Protein AF-A0A951E1J2-F1 (afdb_monomer_lite)

Structure (mmCIF, N/CA/C/O backbone):
data_AF-A0A951E1J2-F1
#
_entry.id   AF-A0A951E1J2-F1
#
loop_
_atom_site.group_PDB
_atom_site.id
_atom_site.type_symbol
_atom_site.label_atom_id
_atom_site.label_alt_id
_atom_site.label_comp_id
_atom_site.label_asym_id
_atom_site.label_entity_id
_atom_site.label_seq_id
_atom_site.pdbx_PDB_ins_code
_atom_site.Cartn_x
_atom_site.Cartn_y
_atom_site.Cartn_z
_atom_site.occupancy
_atom_site.B_iso_or_equiv
_atom_site.auth_seq_id
_atom_site.auth_comp_id
_atom_site.auth_asym_id
_atom_site.auth_atom_id
_atom_site.pdbx_PDB_model_num
ATOM 1 N N . MET A 1 1 ? 43.118 7.000 29.395 1.00 46.16 1 MET A N 1
ATOM 2 C CA . MET A 1 1 ? 42.290 8.044 28.751 1.00 46.16 1 MET A CA 1
ATOM 3 C C . MET A 1 1 ? 42.264 7.825 27.244 1.00 46.16 1 MET A C 1
ATOM 5 O O . MET A 1 1 ? 43.200 8.243 26.583 1.00 46.16 1 MET A O 1
ATOM 9 N N . LYS A 1 2 ? 41.226 7.175 26.706 1.00 38.06 2 LYS A N 1
ATOM 10 C CA . LYS A 1 2 ? 40.740 7.407 25.336 1.00 38.06 2 LYS A CA 1
ATOM 11 C C . LYS A 1 2 ? 39.226 7.228 25.365 1.00 38.06 2 LYS A C 1
ATOM 13 O O . LYS A 1 2 ? 38.715 6.116 25.301 1.00 38.06 2 LYS A O 1
ATOM 18 N N . LEU A 1 3 ? 38.551 8.359 25.572 1.00 45.34 3 LEU A N 1
ATOM 19 C CA . LEU A 1 3 ? 37.168 8.565 25.171 1.00 45.34 3 LEU A CA 1
ATOM 20 C C . LEU A 1 3 ? 37.078 8.232 23.676 1.00 45.34 3 LEU A C 1
ATOM 22 O O . LEU A 1 3 ? 37.662 8.935 22.857 1.00 45.34 3 LEU A O 1
ATOM 26 N N . ALA A 1 4 ? 36.348 7.180 23.337 1.00 43.69 4 ALA A N 1
ATOM 27 C CA . ALA A 1 4 ? 35.684 7.053 22.048 1.00 43.69 4 ALA A CA 1
ATOM 28 C C . ALA A 1 4 ? 34.231 6.690 22.363 1.00 43.69 4 ALA A C 1
ATOM 30 O O . ALA A 1 4 ? 33.793 5.551 22.271 1.00 43.69 4 ALA A O 1
ATOM 31 N N . THR A 1 5 ? 33.560 7.687 22.937 1.00 48.78 5 THR A N 1
ATOM 32 C CA . THR A 1 5 ? 32.279 8.183 22.441 1.00 48.78 5 THR A CA 1
ATOM 33 C C . THR A 1 5 ? 31.293 7.094 22.015 1.00 48.78 5 THR A C 1
ATOM 35 O O . THR A 1 5 ? 31.163 6.787 20.837 1.00 48.78 5 THR A O 1
ATOM 38 N N . LEU A 1 6 ? 30.595 6.529 23.006 1.00 44.16 6 LEU A N 1
ATOM 39 C CA . LEU A 1 6 ? 29.128 6.535 23.058 1.00 44.16 6 LEU A CA 1
ATOM 40 C C . LEU A 1 6 ? 28.456 6.577 21.673 1.00 44.16 6 LEU A C 1
ATOM 42 O O . LEU A 1 6 ? 27.902 7.598 21.273 1.00 44.16 6 LEU A O 1
ATOM 46 N N . LEU A 1 7 ? 28.456 5.445 20.963 1.00 40.56 7 LEU A N 1
ATOM 47 C CA . LEU A 1 7 ? 27.439 5.179 19.950 1.00 40.56 7 LEU A CA 1
ATOM 48 C C . LEU A 1 7 ? 26.149 4.872 20.718 1.00 40.56 7 LEU A C 1
ATOM 50 O O . LEU A 1 7 ? 25.793 3.721 20.966 1.00 40.56 7 LEU A O 1
ATOM 54 N N . THR A 1 8 ? 25.524 5.933 21.223 1.00 50.09 8 THR A N 1
ATOM 55 C CA . THR A 1 8 ? 24.228 5.902 21.887 1.00 50.09 8 THR A CA 1
ATOM 56 C C . THR A 1 8 ? 23.213 5.317 20.925 1.00 50.09 8 THR A C 1
ATOM 58 O O . THR A 1 8 ? 22.725 6.005 20.035 1.00 50.09 8 THR A O 1
ATOM 61 N N . LEU A 1 9 ? 22.959 4.022 21.098 1.00 47.84 9 LEU A N 1
ATOM 62 C CA . LEU A 1 9 ? 21.639 3.418 21.183 1.00 47.84 9 LEU A CA 1
ATOM 63 C C . LEU A 1 9 ? 20.533 4.283 20.554 1.00 47.84 9 LEU A C 1
ATOM 65 O O . LEU A 1 9 ? 19.707 4.865 21.256 1.00 47.84 9 LEU A O 1
ATOM 69 N N . SER A 1 10 ? 20.473 4.331 19.223 1.00 52.50 10 SER A N 1
ATOM 70 C CA . SER A 1 10 ? 19.205 4.554 18.543 1.00 52.50 10 SER A CA 1
ATOM 71 C C . SER A 1 10 ? 18.392 3.282 18.749 1.00 52.50 10 SER A C 1
ATOM 73 O O . SER A 1 10 ? 18.318 2.401 17.896 1.00 52.50 10 SER A O 1
ATOM 75 N N . LEU A 1 11 ? 17.816 3.157 19.946 1.00 50.34 11 LEU A N 1
ATOM 76 C CA . LEU A 1 11 ? 16.722 2.243 20.200 1.00 50.34 11 LEU A CA 1
ATOM 77 C C . LEU A 1 11 ? 15.585 2.744 19.311 1.00 50.34 11 LEU A C 1
ATOM 79 O O . LEU A 1 11 ? 14.777 3.575 19.720 1.00 50.34 11 LEU A O 1
ATOM 83 N N . SER A 1 12 ? 15.568 2.303 18.052 1.00 52.41 12 SER A N 1
ATOM 84 C CA . SER A 1 12 ? 14.360 2.320 17.252 1.00 52.41 12 SER A CA 1
ATOM 85 C C . SER A 1 12 ? 13.373 1.507 18.063 1.00 52.41 12 SER A C 1
ATOM 87 O O . SER A 1 12 ? 13.420 0.278 18.070 1.00 52.41 12 SER A O 1
ATOM 89 N N . LEU A 1 13 ? 12.542 2.202 18.834 1.00 48.84 13 LEU A N 1
ATOM 90 C CA . LEU A 1 13 ? 11.392 1.610 19.469 1.00 48.84 13 LEU A CA 1
ATOM 91 C C . LEU A 1 13 ? 10.510 1.175 18.299 1.00 48.84 13 LEU A C 1
ATOM 93 O O . LEU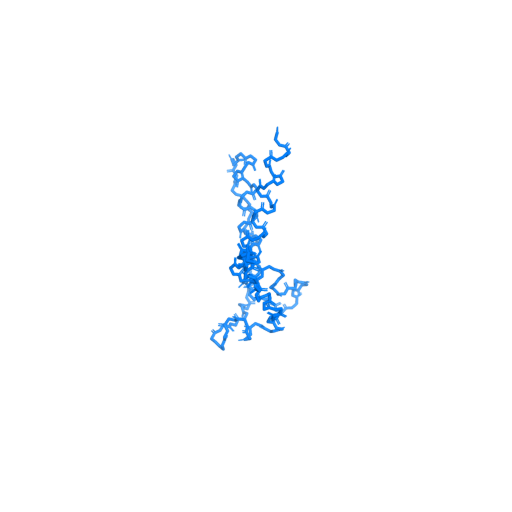 A 1 13 ? 9.715 1.948 17.770 1.00 48.84 13 LEU A O 1
ATOM 97 N N . VAL A 1 14 ? 10.730 -0.045 17.809 1.00 58.69 14 VAL A N 1
ATOM 98 C CA . VAL A 1 14 ? 9.782 -0.715 16.936 1.00 58.69 14 VAL A CA 1
ATOM 99 C C . VAL A 1 14 ? 8.606 -0.979 17.852 1.00 58.69 14 VAL A C 1
ATOM 101 O O . VAL A 1 14 ? 8.572 -1.970 18.578 1.00 58.69 14 VAL A O 1
ATOM 104 N N . ILE A 1 15 ? 7.684 -0.019 17.902 1.00 50.81 15 ILE A N 1
ATOM 105 C CA . ILE A 1 15 ? 6.396 -0.199 18.548 1.00 50.81 15 ILE A CA 1
ATOM 106 C C . ILE A 1 15 ? 5.726 -1.294 17.731 1.00 50.81 15 ILE A C 1
ATOM 108 O O . ILE A 1 15 ? 5.121 -1.042 16.693 1.00 50.81 15 ILE A O 1
ATOM 112 N N . ASN A 1 16 ? 5.883 -2.536 18.177 1.00 52.25 16 ASN A N 1
ATOM 113 C CA . ASN A 1 16 ? 5.287 -3.710 17.555 1.00 52.25 16 ASN A CA 1
ATOM 114 C C . ASN A 1 16 ? 3.802 -3.817 17.947 1.00 52.25 16 ASN A C 1
ATOM 116 O O . ASN A 1 16 ? 3.265 -4.900 18.164 1.00 52.25 16 ASN A O 1
ATOM 120 N N . GLY A 1 17 ? 3.141 -2.668 18.093 1.00 50.97 17 GLY A N 1
ATOM 121 C CA . GLY A 1 17 ? 1.708 -2.579 18.261 1.00 50.97 17 GLY A CA 1
ATOM 122 C C . GLY A 1 17 ? 1.080 -2.782 16.896 1.00 50.97 17 GLY A C 1
ATOM 123 O O . GLY A 1 17 ? 0.768 -1.810 16.214 1.00 50.97 17 GLY A O 1
ATOM 124 N N . LYS A 1 18 ? 0.893 -4.039 16.475 1.00 56.47 18 LYS A N 1
ATOM 125 C CA . LYS A 1 18 ? -0.176 -4.312 15.512 1.00 56.47 18 LYS A CA 1
ATOM 126 C C . LYS A 1 18 ? -1.450 -3.834 16.202 1.00 56.47 18 LYS A C 1
ATOM 128 O O . LYS A 1 18 ? -1.859 -4.431 17.196 1.00 56.47 18 LYS A O 1
ATOM 133 N N . ALA A 1 19 ? -2.033 -2.737 15.726 1.00 60.06 19 ALA A N 1
ATOM 134 C CA . ALA A 1 19 ? -3.409 -2.424 16.060 1.00 60.06 19 ALA A CA 1
ATOM 135 C C . ALA A 1 19 ? -4.229 -3.660 15.677 1.00 60.06 19 ALA A C 1
ATOM 137 O O . ALA A 1 19 ? -4.286 -4.025 14.503 1.00 60.06 19 ALA A O 1
ATOM 138 N N . GLN A 1 20 ? -4.743 -4.377 16.677 1.00 65.81 20 GLN A N 1
ATOM 139 C CA . GLN A 1 20 ? -5.433 -5.645 16.444 1.00 65.81 20 GLN A CA 1
ATOM 140 C C . GLN A 1 20 ? -6.802 -5.392 15.811 1.00 65.81 20 GLN A C 1
ATOM 142 O O . GLN A 1 20 ? -7.323 -6.244 15.095 1.00 65.81 20 GLN A O 1
ATOM 147 N N . THR A 1 21 ? -7.363 -4.200 16.044 1.00 78.88 21 THR A N 1
ATOM 148 C CA . THR A 1 21 ? -8.652 -3.780 15.505 1.00 78.88 21 THR A CA 1
ATOM 149 C C . THR A 1 21 ? -8.580 -2.406 14.833 1.00 78.88 21 THR A C 1
ATOM 151 O O . THR A 1 21 ? -7.731 -1.567 15.142 1.00 78.88 21 THR A O 1
ATOM 154 N N . LEU A 1 22 ? -9.538 -2.140 13.938 1.00 85.94 22 LEU A N 1
ATOM 155 C CA . LEU A 1 22 ? -9.753 -0.828 13.316 1.00 85.94 22 LEU A CA 1
ATOM 156 C C . LEU A 1 22 ? -9.843 0.309 14.346 1.00 85.94 22 LEU A C 1
ATOM 158 O O . LEU A 1 22 ? -9.321 1.401 14.125 1.00 85.94 22 LEU A O 1
ATOM 162 N N . ARG A 1 23 ? -10.525 0.053 15.468 1.00 88.06 23 ARG A N 1
ATOM 163 C CA . ARG A 1 23 ? -10.760 1.049 16.516 1.00 88.06 23 ARG A CA 1
ATOM 164 C C . ARG A 1 23 ? -9.468 1.414 17.241 1.00 88.06 23 ARG A C 1
ATOM 166 O O . ARG A 1 23 ? -9.304 2.582 17.576 1.00 88.06 23 ARG A O 1
ATOM 173 N N . ASP A 1 24 ? -8.564 0.456 17.429 1.00 87.81 24 ASP A N 1
ATOM 174 C CA . ASP A 1 24 ? -7.245 0.706 18.022 1.00 87.81 24 ASP A CA 1
ATOM 175 C C . ASP A 1 24 ? -6.351 1.510 17.069 1.00 87.81 24 ASP A C 1
ATOM 177 O O . ASP A 1 24 ? -5.559 2.339 17.504 1.00 87.81 24 ASP A O 1
ATOM 181 N N . ALA A 1 25 ? -6.498 1.269 15.762 1.00 88.69 25 ALA A N 1
ATOM 182 C CA . ALA A 1 25 ? -5.713 1.901 14.706 1.00 88.69 25 ALA A CA 1
ATOM 183 C C . ALA A 1 25 ? -6.119 3.352 14.413 1.00 88.69 25 ALA A C 1
ATOM 185 O O . ALA A 1 25 ? -5.277 4.245 14.402 1.00 88.69 25 ALA A O 1
ATOM 186 N N . LEU A 1 26 ? -7.398 3.571 14.098 1.00 87.75 26 LEU A N 1
ATOM 187 C CA . LEU A 1 26 ? -7.901 4.853 13.587 1.00 87.75 26 LEU A CA 1
ATOM 188 C C . LEU A 1 26 ? -8.749 5.601 14.621 1.00 87.75 26 LEU A C 1
ATOM 190 O O . LEU A 1 26 ? -8.989 6.800 14.493 1.00 87.75 26 LEU A O 1
ATOM 194 N N . GLY A 1 27 ? -9.189 4.916 15.674 1.00 90.44 27 GLY A N 1
ATOM 195 C CA . GLY A 1 27 ? -10.034 5.483 16.712 1.00 90.44 27 GLY A CA 1
ATOM 196 C C . GLY A 1 27 ? -11.529 5.223 16.500 1.00 90.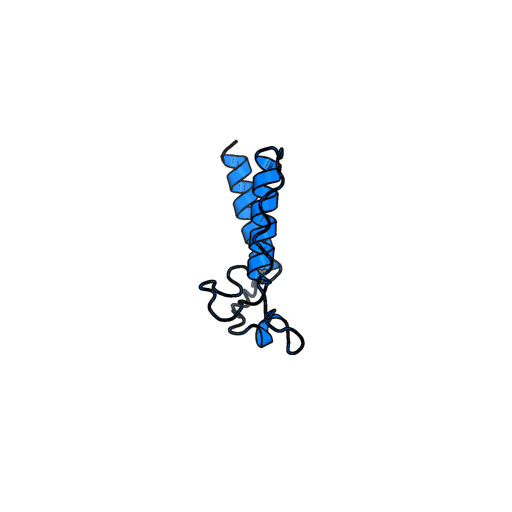44 27 GLY A C 1
ATOM 197 O O . GLY A 1 27 ? -11.972 4.667 15.493 1.00 90.44 27 GLY A O 1
ATOM 198 N N . PRO A 1 28 ? -12.356 5.643 17.469 1.00 91.38 28 PRO A N 1
ATOM 199 C CA . PRO A 1 28 ? -13.758 5.241 17.573 1.00 91.38 28 PRO A CA 1
ATOM 200 C C . PRO A 1 28 ? -14.688 5.844 16.515 1.00 91.38 28 PRO A C 1
ATOM 202 O O . PRO A 1 28 ? -15.830 5.405 16.426 1.00 91.38 28 PRO A O 1
ATOM 205 N N . ARG A 1 29 ? -14.229 6.854 15.765 1.00 89.94 29 ARG A N 1
ATOM 206 C CA . ARG A 1 29 ? -15.015 7.557 14.737 1.00 89.94 29 ARG A CA 1
ATOM 207 C C . ARG A 1 29 ? -14.929 6.904 13.355 1.00 89.94 29 ARG A C 1
ATOM 209 O O . ARG A 1 29 ? -15.640 7.331 12.451 1.00 89.94 29 ARG A O 1
ATOM 216 N N . PHE A 1 30 ? -14.059 5.911 13.183 1.00 86.06 30 PHE A N 1
ATOM 217 C CA . PHE A 1 30 ? -13.869 5.218 11.915 1.00 86.06 30 PHE A CA 1
ATOM 218 C C . PHE A 1 30 ? -14.591 3.872 11.931 1.00 86.06 30 PHE A C 1
ATOM 220 O O . PHE A 1 30 ? -14.482 3.094 12.881 1.00 86.06 30 PHE A O 1
ATOM 227 N N . HIS A 1 31 ? -15.322 3.600 10.854 1.00 85.44 31 HIS A N 1
ATOM 228 C CA . HIS A 1 31 ? -16.123 2.395 10.671 1.00 85.44 31 HIS A CA 1
ATOM 229 C C . HIS A 1 31 ? -15.953 1.872 9.250 1.00 85.44 31 HIS A C 1
ATOM 231 O O . HIS A 1 31 ? -15.632 2.638 8.341 1.00 85.44 31 HIS A O 1
ATOM 237 N N . ALA A 1 32 ? -16.179 0.572 9.057 1.00 82.88 32 ALA A N 1
ATOM 238 C CA . ALA A 1 32 ? -16.193 0.008 7.719 1.00 82.88 32 ALA A CA 1
ATOM 239 C C . ALA A 1 32 ? -17.342 0.587 6.896 1.00 82.88 32 ALA A C 1
ATOM 241 O O . ALA A 1 32 ? -18.473 0.693 7.377 1.00 82.88 32 ALA A O 1
ATOM 242 N N . ALA A 1 33 ? -17.032 0.972 5.659 1.00 78.38 33 ALA A N 1
ATOM 243 C CA . ALA A 1 33 ? -18.054 1.370 4.712 1.00 78.38 33 ALA A CA 1
ATOM 244 C C . ALA A 1 33 ? -18.946 0.153 4.405 1.00 78.38 33 ALA A C 1
ATOM 246 O O . ALA A 1 33 ? -18.435 -0.961 4.271 1.00 78.38 33 ALA A O 1
ATOM 247 N N . PRO A 1 34 ? -20.269 0.340 4.278 1.00 75.12 34 PRO A N 1
ATOM 248 C CA . PRO A 1 34 ? -21.185 -0.755 3.969 1.00 75.12 34 PRO A CA 1
ATOM 249 C C . PRO A 1 34 ? -21.005 -1.286 2.540 1.00 75.12 34 PRO A C 1
ATOM 251 O O . PRO A 1 34 ? -21.409 -2.406 2.258 1.00 75.12 34 PRO A O 1
ATOM 254 N N . ASN A 1 35 ? -20.402 -0.489 1.652 1.00 74.19 35 ASN A N 1
ATOM 255 C CA . ASN A 1 35 ? -20.074 -0.870 0.286 1.00 74.19 35 ASN A CA 1
ATOM 256 C C . ASN A 1 35 ? -18.583 -0.670 0.024 1.00 74.19 35 ASN A C 1
ATOM 258 O O . ASN A 1 35 ? -18.010 0.361 0.384 1.00 74.19 35 ASN A O 1
ATOM 262 N N . VAL A 1 36 ? -17.991 -1.645 -0.659 1.00 67.75 36 VAL A N 1
ATOM 263 C CA . VAL A 1 36 ? -16.626 -1.568 -1.176 1.00 67.75 36 VAL A CA 1
ATOM 264 C C . VAL A 1 36 ? -16.660 -0.703 -2.430 1.00 67.75 36 VAL A C 1
ATOM 266 O O . VAL A 1 36 ? -17.388 -1.012 -3.376 1.00 67.75 36 VAL A O 1
ATOM 269 N N . ALA A 1 37 ? -15.908 0.400 -2.442 1.00 68.44 37 ALA A N 1
ATOM 270 C CA . ALA A 1 37 ? -15.698 1.136 -3.683 1.00 68.44 37 ALA A CA 1
ATOM 271 C C . ALA A 1 37 ? -15.037 0.189 -4.701 1.00 68.44 37 ALA A C 1
ATOM 273 O O . ALA A 1 37 ? -14.155 -0.582 -4.315 1.00 68.44 37 ALA A O 1
ATOM 274 N N . PRO A 1 38 ? -15.454 0.201 -5.977 1.00 68.81 38 PRO A N 1
ATOM 275 C CA . PRO A 1 38 ? -14.840 -0.657 -6.979 1.00 68.81 38 PRO A CA 1
ATOM 276 C C . PRO A 1 38 ? -13.325 -0.434 -7.012 1.00 68.81 38 PRO A C 1
ATOM 278 O O . PRO A 1 38 ? -12.856 0.696 -6.863 1.00 68.81 38 PRO A O 1
ATOM 281 N N . LEU A 1 39 ? -12.577 -1.528 -7.195 1.00 67.31 39 LEU A N 1
ATOM 282 C CA . LEU A 1 39 ? -11.122 -1.499 -7.347 1.00 67.31 39 LEU A CA 1
ATOM 283 C C . LEU A 1 39 ? -10.738 -0.430 -8.374 1.00 67.31 39 LEU A C 1
ATOM 285 O O . LEU A 1 39 ? -11.172 -0.484 -9.528 1.00 67.31 39 LEU A O 1
ATOM 289 N N . VAL A 1 40 ? -9.925 0.535 -7.946 1.00 71.38 40 VAL A N 1
ATOM 290 C CA . VAL A 1 40 ? -9.350 1.527 -8.851 1.00 71.38 40 VAL A CA 1
ATOM 291 C C . VAL A 1 40 ? -8.313 0.798 -9.694 1.00 71.38 40 VAL A C 1
ATOM 293 O O . VAL A 1 40 ? -7.292 0.333 -9.196 1.00 71.38 40 VAL A O 1
ATOM 296 N N . VAL A 1 41 ? -8.614 0.626 -10.977 1.00 77.12 41 VAL A N 1
ATOM 297 C CA . VAL A 1 41 ? -7.646 0.091 -11.934 1.00 77.12 41 VAL A CA 1
ATOM 298 C C . VAL A 1 41 ? -6.624 1.195 -12.223 1.00 77.12 41 VAL A C 1
ATOM 300 O O . VAL A 1 41 ? -7.030 2.355 -12.358 1.00 77.12 41 VAL A O 1
ATOM 303 N N . PRO A 1 42 ? -5.319 0.876 -12.350 1.00 80.50 42 PRO A N 1
ATOM 304 C CA . PRO A 1 42 ? -4.330 1.862 -12.761 1.00 80.50 42 PRO A CA 1
ATOM 305 C C . PRO A 1 42 ? -4.763 2.595 -14.029 1.00 80.50 42 PRO A C 1
ATOM 307 O O . PRO A 1 42 ? -5.317 1.971 -14.942 1.00 80.50 42 PRO A O 1
ATOM 310 N N . HIS A 1 43 ? -4.498 3.901 -14.101 1.00 82.38 43 HIS A N 1
ATOM 311 C CA . HIS A 1 43 ? -4.906 4.701 -15.253 1.00 82.38 43 HIS A CA 1
ATOM 312 C C . HIS A 1 43 ? -4.333 4.112 -16.553 1.00 82.38 43 HIS A C 1
ATOM 314 O O . HIS A 1 43 ? -3.194 3.633 -16.615 1.00 82.38 43 HIS A O 1
ATOM 320 N N . ALA A 1 44 ? -5.142 4.128 -17.613 1.00 82.56 44 ALA A N 1
ATOM 321 C CA . ALA A 1 44 ? -4.694 3.700 -18.930 1.00 82.56 44 ALA A CA 1
ATOM 322 C C . ALA A 1 44 ? -3.611 4.654 -19.467 1.00 82.56 44 ALA A C 1
ATOM 324 O O . ALA A 1 44 ? -3.640 5.851 -19.198 1.00 82.56 44 ALA A O 1
ATOM 325 N N . GLY A 1 45 ? -2.660 4.120 -20.239 1.00 85.25 45 GLY A N 1
ATOM 326 C CA . GLY A 1 45 ? -1.613 4.919 -20.888 1.00 85.25 45 GLY A CA 1
ATOM 327 C C . GLY A 1 45 ? -0.430 5.335 -20.004 1.00 85.25 45 GLY A C 1
ATOM 328 O O . GLY A 1 45 ? 0.454 6.025 -20.499 1.00 85.25 45 GLY A O 1
ATOM 329 N N . LEU A 1 46 ? -0.372 4.912 -18.736 1.00 90.25 46 LEU A N 1
ATOM 330 C CA . LEU A 1 46 ? 0.811 5.120 -17.894 1.00 90.25 46 LEU A CA 1
ATOM 331 C C . LEU A 1 46 ? 1.996 4.272 -18.369 1.00 90.25 46 LEU A C 1
ATOM 333 O O . LEU A 1 46 ? 1.821 3.092 -18.702 1.00 90.25 46 LEU A O 1
ATOM 337 N N . ASP A 1 47 ? 3.199 4.851 -18.320 1.00 94.31 47 ASP A N 1
ATOM 338 C CA . ASP A 1 47 ? 4.434 4.073 -18.404 1.00 94.31 47 ASP A CA 1
ATOM 339 C C . ASP A 1 47 ? 4.571 3.109 -17.208 1.00 94.31 47 ASP A C 1
ATOM 341 O O . ASP A 1 47 ? 3.782 3.129 -16.255 1.00 94.31 47 ASP A O 1
ATOM 345 N N . SER A 1 48 ? 5.561 2.218 -17.273 1.00 92.75 48 SER A N 1
ATOM 346 C CA . SER A 1 48 ? 5.767 1.195 -16.246 1.00 92.75 48 SER A CA 1
ATOM 347 C C . SER A 1 48 ? 6.035 1.797 -14.864 1.00 92.75 48 SER A C 1
ATOM 349 O O . SER A 1 48 ? 5.492 1.293 -13.881 1.00 92.75 48 SER A O 1
ATOM 351 N N . ILE A 1 49 ? 6.809 2.882 -14.778 1.00 95.19 49 ILE A N 1
ATOM 352 C CA . ILE A 1 49 ? 7.173 3.528 -13.511 1.00 95.19 49 ILE A CA 1
ATOM 353 C C . ILE A 1 49 ? 5.926 4.106 -12.840 1.00 95.19 49 ILE A C 1
ATOM 355 O O . ILE A 1 49 ? 5.642 3.801 -11.681 1.00 95.19 49 ILE A O 1
ATOM 359 N N . HIS A 1 50 ? 5.138 4.890 -13.573 1.00 94.81 50 HIS A N 1
ATOM 360 C CA . HIS A 1 50 ? 3.925 5.509 -13.048 1.00 94.81 50 HIS A CA 1
ATOM 361 C C . HIS A 1 50 ? 2.849 4.473 -12.718 1.00 94.81 50 HIS A C 1
ATOM 363 O O . HIS A 1 50 ? 2.167 4.602 -11.700 1.00 94.81 50 HIS A O 1
ATOM 369 N N . ARG A 1 51 ? 2.717 3.421 -13.538 1.00 94.31 51 ARG A N 1
ATOM 370 C CA . ARG A 1 51 ? 1.788 2.316 -13.272 1.00 94.31 51 ARG A CA 1
ATOM 371 C C . ARG A 1 51 ? 2.123 1.614 -11.958 1.00 94.31 51 ARG A C 1
ATOM 373 O O . ARG A 1 51 ? 1.221 1.398 -11.152 1.00 94.31 51 ARG A O 1
ATOM 380 N N . TRP A 1 52 ? 3.388 1.265 -11.731 1.00 95.25 52 TRP A N 1
ATOM 381 C CA . TRP A 1 52 ? 3.798 0.592 -10.497 1.00 95.25 52 TRP A CA 1
ATOM 382 C C . TRP A 1 52 ? 3.714 1.502 -9.272 1.00 95.25 52 TRP A C 1
ATOM 384 O O . TRP A 1 52 ? 3.263 1.042 -8.223 1.00 95.25 52 TRP A O 1
ATOM 394 N N . ASN A 1 53 ? 4.034 2.792 -9.408 1.00 95.75 53 ASN A N 1
ATOM 395 C CA . ASN A 1 53 ? 3.808 3.766 -8.341 1.00 95.75 53 ASN A CA 1
ATOM 396 C C . ASN A 1 53 ? 2.320 3.853 -7.959 1.00 95.75 53 ASN A C 1
ATOM 398 O O . ASN A 1 53 ? 1.988 3.810 -6.777 1.00 95.75 53 ASN A O 1
ATOM 402 N N . GLN A 1 54 ? 1.413 3.909 -8.942 1.00 95.50 54 GLN A N 1
ATOM 403 C CA . GLN A 1 54 ? -0.021 3.925 -8.656 1.00 95.50 54 GLN A CA 1
ATOM 404 C C . GLN A 1 54 ? -0.463 2.651 -7.922 1.00 95.50 54 GLN A C 1
ATOM 406 O O . GLN A 1 54 ? -1.112 2.752 -6.887 1.00 95.50 54 GLN A O 1
ATOM 411 N N . ILE A 1 55 ? -0.058 1.466 -8.395 1.00 94.25 55 ILE A N 1
ATOM 412 C CA . ILE A 1 55 ? -0.378 0.191 -7.727 1.00 94.25 55 ILE A CA 1
ATOM 413 C C . ILE A 1 55 ? 0.107 0.196 -6.269 1.00 94.25 55 ILE A C 1
ATOM 415 O O . ILE A 1 55 ? -0.611 -0.250 -5.375 1.00 94.25 55 ILE A O 1
ATOM 419 N N . ALA A 1 56 ? 1.312 0.711 -6.019 1.00 96.00 56 ALA A N 1
ATOM 420 C CA . ALA A 1 56 ? 1.887 0.790 -4.683 1.00 96.00 56 ALA A CA 1
ATOM 421 C C . ALA A 1 56 ? 1.077 1.731 -3.765 1.00 96.00 56 ALA A C 1
ATOM 423 O O . ALA A 1 56 ? 0.753 1.370 -2.630 1.00 96.00 56 ALA A O 1
ATOM 424 N N . ILE A 1 57 ? 0.693 2.909 -4.265 1.00 95.38 57 ILE A N 1
ATOM 425 C CA . ILE A 1 57 ? -0.146 3.870 -3.535 1.00 95.38 57 ILE A CA 1
ATOM 426 C C . ILE A 1 57 ? -1.530 3.280 -3.246 1.00 95.38 57 ILE A C 1
ATOM 428 O O . ILE A 1 57 ? -1.991 3.347 -2.106 1.00 95.38 57 ILE A O 1
ATOM 432 N N . ASP A 1 58 ? -2.164 2.660 -4.240 1.00 93.94 58 ASP A N 1
ATOM 433 C CA . ASP A 1 58 ? -3.491 2.057 -4.104 1.00 93.94 58 ASP A CA 1
ATOM 434 C C . ASP A 1 58 ? -3.468 0.916 -3.070 1.00 93.94 58 ASP A C 1
ATOM 436 O O . ASP A 1 58 ? -4.337 0.843 -2.198 1.00 93.94 58 ASP A O 1
ATOM 440 N N . ALA A 1 59 ? -2.424 0.077 -3.080 1.00 93.12 59 ALA A N 1
ATOM 441 C CA . ALA A 1 59 ? -2.218 -0.963 -2.071 1.00 93.12 59 ALA A CA 1
ATOM 442 C C . ALA A 1 59 ? -2.027 -0.380 -0.658 1.00 93.12 59 ALA A C 1
ATOM 444 O O . ALA A 1 59 ? -2.628 -0.870 0.300 1.00 93.12 59 ALA A O 1
ATOM 445 N N . SER A 1 60 ? -1.257 0.705 -0.525 1.00 94.19 60 SER A N 1
ATOM 446 C CA . SER A 1 60 ? -1.129 1.434 0.744 1.00 94.19 60 SER A CA 1
ATOM 447 C C . SER A 1 60 ? -2.488 1.967 1.216 1.00 94.19 60 SER A C 1
ATOM 449 O O . SER A 1 60 ? -2.832 1.834 2.390 1.00 94.19 60 SER A O 1
ATOM 451 N N . GLY A 1 61 ? -3.312 2.500 0.309 1.00 92.00 61 GLY A N 1
ATOM 452 C CA . GLY A 1 61 ? -4.679 2.930 0.612 1.00 92.00 61 GLY A CA 1
ATOM 453 C C . GLY A 1 61 ? -5.567 1.788 1.118 1.00 92.00 61 GLY A C 1
ATOM 454 O O . GLY A 1 61 ? -6.288 1.961 2.105 1.00 92.00 61 GLY A O 1
ATOM 455 N N . LEU A 1 62 ? -5.477 0.602 0.507 1.00 90.38 62 LEU A N 1
ATOM 456 C CA . LEU A 1 62 ? -6.223 -0.585 0.941 1.00 90.38 62 LEU A CA 1
ATOM 457 C C . LEU A 1 62 ? -5.868 -1.015 2.369 1.00 90.38 62 LEU A C 1
ATOM 459 O O . LEU A 1 62 ? -6.770 -1.380 3.123 1.00 90.38 62 LEU A O 1
ATOM 463 N N . ASP A 1 63 ? -4.597 -0.917 2.765 1.00 91.44 63 ASP A N 1
ATOM 464 C CA . ASP A 1 63 ? -4.151 -1.214 4.134 1.00 91.44 63 ASP A CA 1
ATOM 465 C C . ASP A 1 63 ? -4.672 -0.216 5.178 1.00 91.44 63 ASP A C 1
ATOM 467 O O . ASP A 1 63 ? -4.764 -0.548 6.360 1.00 91.44 63 ASP A O 1
ATOM 471 N N . HIS A 1 64 ? -5.039 0.995 4.755 1.00 91.75 64 HIS A N 1
ATOM 472 C CA . HIS A 1 64 ? -5.633 2.028 5.610 1.00 91.75 64 HIS A CA 1
ATOM 473 C C . HIS A 1 64 ? -7.165 2.065 5.520 1.00 91.75 64 HIS A C 1
ATOM 475 O O . HIS A 1 64 ? -7.809 2.844 6.224 1.00 91.75 64 HIS A O 1
ATOM 481 N N . THR A 1 65 ? -7.756 1.209 4.685 1.00 88.81 65 THR A N 1
ATOM 482 C CA . THR A 1 65 ? -9.202 1.118 4.500 1.00 88.81 65 THR A CA 1
ATOM 483 C C . THR A 1 65 ? -9.751 -0.028 5.349 1.00 88.81 65 THR A C 1
ATOM 485 O O . THR A 1 65 ? -9.279 -1.163 5.218 1.00 88.81 65 THR A O 1
ATOM 488 N N . PRO A 1 66 ? -10.756 0.222 6.207 1.00 87.06 66 PRO A N 1
ATOM 489 C CA . PRO A 1 66 ? -11.452 -0.845 6.912 1.00 87.06 66 PRO A CA 1
ATOM 490 C C . PRO A 1 66 ? -11.909 -1.966 5.969 1.00 87.06 66 PRO A C 1
ATOM 492 O O . PRO A 1 66 ? -12.296 -1.720 4.828 1.00 87.06 66 PRO A O 1
ATOM 495 N N . VAL A 1 67 ? -11.912 -3.198 6.464 1.00 86.75 67 VAL A N 1
ATOM 496 C CA . VAL A 1 67 ? -12.401 -4.359 5.712 1.00 86.75 67 VAL A CA 1
ATOM 497 C C . VAL A 1 67 ? -13.921 -4.447 5.874 1.00 86.75 67 VAL A C 1
ATOM 499 O O . VAL A 1 67 ? -14.412 -4.430 7.006 1.00 86.75 67 VAL A O 1
ATOM 502 N N . ALA A 1 68 ? -14.674 -4.498 4.771 1.00 83.44 68 ALA A N 1
ATOM 503 C CA . ALA A 1 68 ? -16.123 -4.662 4.821 1.00 83.44 68 ALA A CA 1
ATOM 504 C C . ALA A 1 68 ? -16.510 -6.107 5.199 1.00 83.44 68 ALA A C 1
ATOM 506 O O . ALA A 1 68 ? -15.718 -7.040 5.022 1.00 83.44 68 ALA A O 1
ATOM 507 N N . PRO A 1 69 ? -17.731 -6.333 5.719 1.00 81.50 69 PRO A N 1
ATOM 508 C CA . PRO A 1 69 ? -18.204 -7.678 6.032 1.00 81.50 69 PRO A CA 1
ATOM 509 C C . PRO A 1 69 ? -18.135 -8.614 4.815 1.00 81.50 69 PRO A C 1
ATOM 511 O O . PRO A 1 69 ? -18.624 -8.278 3.740 1.00 81.50 69 PRO A O 1
ATOM 514 N N . GLY A 1 70 ? -17.556 -9.804 4.994 1.00 82.94 70 GLY A N 1
ATOM 515 C CA . GLY A 1 70 ? -17.448 -10.826 3.943 1.00 82.94 70 GLY A CA 1
ATOM 516 C C . GLY A 1 70 ? -16.235 -10.689 3.016 1.00 82.94 70 GLY A C 1
ATOM 517 O O . GLY A 1 70 ? -15.997 -11.579 2.202 1.00 82.94 70 GLY A O 1
ATOM 518 N N . GLU A 1 71 ? -15.435 -9.630 3.146 1.00 82.81 71 GLU A N 1
ATOM 519 C CA . GLU A 1 71 ? -14.148 -9.542 2.459 1.00 82.81 71 GLU A CA 1
ATOM 520 C C . GLU A 1 71 ? -13.096 -10.467 3.100 1.00 82.81 71 GLU A C 1
ATOM 522 O O . GLU A 1 71 ? -13.027 -10.607 4.319 1.00 82.81 71 GLU A O 1
ATOM 527 N N . LEU A 1 72 ? -12.222 -11.055 2.275 1.00 86.94 72 LEU A N 1
ATOM 528 C CA . LEU A 1 72 ? -11.126 -11.934 2.718 1.00 86.94 72 LEU A CA 1
ATOM 529 C C . LEU A 1 72 ? -9.818 -11.181 3.032 1.00 86.94 72 LEU A C 1
ATOM 531 O O . LEU A 1 72 ? -8.797 -11.805 3.321 1.00 86.94 72 LEU A O 1
ATOM 535 N N . ARG A 1 73 ? -9.812 -9.846 2.930 1.00 87.44 73 ARG A N 1
ATOM 536 C CA . ARG A 1 73 ? -8.615 -9.029 3.173 1.00 87.44 73 ARG A CA 1
ATOM 537 C C . ARG A 1 73 ? -8.295 -8.957 4.664 1.00 87.44 73 ARG A C 1
ATOM 539 O O . ARG A 1 73 ? -9.189 -8.848 5.497 1.00 87.44 73 ARG A O 1
ATOM 546 N N . THR A 1 74 ? -7.005 -8.922 4.988 1.00 87.81 74 THR A N 1
ATOM 547 C CA . THR A 1 74 ? -6.543 -8.594 6.344 1.00 87.81 74 THR A CA 1
ATOM 548 C C . THR A 1 74 ? -6.391 -7.082 6.473 1.00 87.81 74 THR A C 1
ATOM 550 O O . THR A 1 74 ? -5.807 -6.440 5.604 1.00 87.81 74 THR A O 1
ATOM 553 N N . PHE A 1 75 ? -6.927 -6.499 7.547 1.00 88.62 75 PHE A N 1
ATOM 554 C CA . PHE A 1 75 ? -6.776 -5.070 7.818 1.00 88.62 75 PHE A CA 1
ATOM 555 C C . PHE A 1 75 ? -5.344 -4.744 8.267 1.00 88.62 75 PHE A C 1
ATOM 557 O O . PHE A 1 75 ? -4.830 -5.346 9.211 1.00 88.62 75 PHE A O 1
ATOM 564 N N . GLY A 1 76 ? -4.740 -3.734 7.641 1.00 90.69 76 GLY A N 1
ATOM 565 C CA . GLY A 1 76 ? -3.550 -3.069 8.157 1.00 90.69 76 GLY A CA 1
ATOM 566 C C . GLY A 1 76 ? -2.224 -3.811 7.990 1.00 90.69 76 GLY A C 1
ATOM 567 O O . GLY A 1 76 ? -1.337 -3.676 8.845 1.00 90.69 76 GLY A O 1
ATOM 568 N N . GLU A 1 77 ? -2.027 -4.550 6.896 1.00 90.94 77 GLU A N 1
ATOM 569 C CA . GLU A 1 77 ? -0.778 -5.283 6.665 1.00 90.94 77 GLU A CA 1
ATOM 570 C C . GLU A 1 77 ? 0.437 -4.372 6.479 1.00 90.94 77 GLU A C 1
ATOM 572 O O . GLU A 1 77 ? 1.525 -4.789 6.848 1.00 90.94 77 GLU A O 1
ATOM 577 N N . GLN A 1 78 ? 0.298 -3.121 6.034 1.00 94.69 78 GLN A N 1
ATOM 578 C CA . GLN A 1 78 ? 1.339 -2.074 6.095 1.00 94.69 78 GLN A CA 1
ATOM 579 C C . GLN A 1 78 ? 0.817 -0.756 6.691 1.00 94.69 78 GLN A C 1
ATOM 581 O O . GLN A 1 78 ? 1.283 0.330 6.351 1.00 94.69 78 GLN A O 1
ATOM 586 N N . LEU A 1 79 ? -0.130 -0.850 7.630 1.00 93.31 79 LEU A N 1
ATOM 587 C CA . LEU A 1 79 ? -0.716 0.295 8.328 1.00 93.31 79 LEU A CA 1
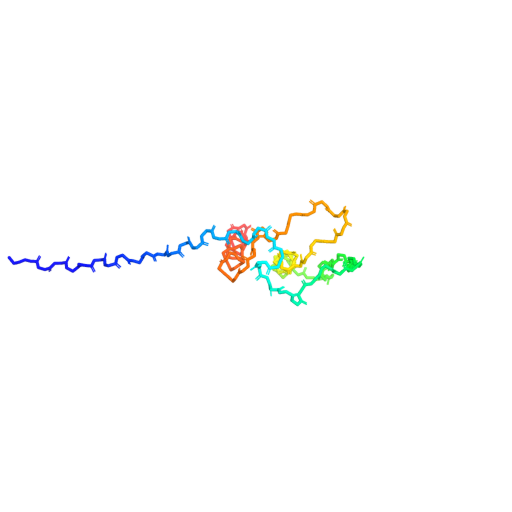ATOM 588 C C . LEU A 1 79 ? 0.329 1.208 8.984 1.00 93.31 79 LEU A C 1
ATOM 590 O O . LEU A 1 79 ? 1.240 0.740 9.678 1.00 93.31 79 LEU A O 1
ATOM 594 N N . GLY A 1 80 ? 0.094 2.510 8.854 1.00 91.88 80 GLY A N 1
ATOM 595 C CA . GLY A 1 80 ? 0.816 3.565 9.542 1.00 91.88 80 GLY A CA 1
ATOM 596 C C . GLY A 1 80 ? 2.042 4.053 8.769 1.00 91.88 80 GLY A C 1
ATOM 597 O O . GLY A 1 80 ? 2.589 3.337 7.930 1.00 91.88 80 GLY A O 1
ATOM 598 N N . PRO A 1 81 ? 2.517 5.270 9.075 1.00 92.69 81 PRO A N 1
ATOM 599 C CA . PRO A 1 81 ? 3.476 5.988 8.239 1.00 92.69 81 PRO A CA 1
ATOM 600 C C . PRO A 1 81 ? 4.816 5.263 8.082 1.00 92.69 81 PRO A C 1
ATOM 602 O O . PRO A 1 81 ? 5.407 5.297 7.008 1.00 92.69 81 PRO A O 1
ATOM 605 N N . GLY A 1 82 ? 5.306 4.581 9.121 1.00 94.88 82 GLY A N 1
ATOM 606 C CA . GLY A 1 82 ? 6.592 3.882 9.047 1.00 94.88 82 GLY A CA 1
ATOM 607 C C . GLY A 1 82 ? 6.549 2.641 8.152 1.00 94.88 82 GLY A C 1
ATOM 608 O O . GLY A 1 82 ? 7.441 2.430 7.331 1.00 94.88 82 GLY A O 1
ATOM 609 N N . ARG A 1 83 ? 5.501 1.823 8.291 1.00 95.00 83 ARG A N 1
ATOM 610 C CA . ARG A 1 83 ? 5.362 0.560 7.552 1.00 95.00 83 ARG A CA 1
ATOM 611 C C . ARG A 1 83 ? 4.991 0.816 6.098 1.00 95.00 83 ARG A C 1
ATOM 613 O O . ARG A 1 83 ? 5.628 0.244 5.219 1.00 95.00 83 ARG A O 1
ATOM 620 N N . SER A 1 84 ? 4.074 1.749 5.845 1.00 96.69 84 SER A N 1
ATOM 621 C CA . SER A 1 84 ? 3.722 2.154 4.484 1.00 96.69 84 SER A CA 1
ATOM 622 C C . SER A 1 84 ? 4.908 2.784 3.750 1.00 96.69 84 SER A C 1
ATOM 624 O O . SER A 1 84 ? 5.196 2.390 2.624 1.00 96.69 84 SER A O 1
ATOM 626 N N . SER A 1 85 ? 5.681 3.668 4.398 1.00 97.56 85 SER A N 1
ATOM 627 C CA . SER A 1 85 ? 6.893 4.248 3.789 1.00 97.56 85 SER A CA 1
ATOM 628 C C . SER A 1 85 ? 7.939 3.183 3.465 1.00 97.56 85 SER A C 1
ATOM 630 O O . SER A 1 85 ? 8.542 3.208 2.393 1.00 97.56 85 SER A O 1
ATOM 632 N N . ARG A 1 86 ? 8.137 2.208 4.364 1.00 98.12 86 ARG A N 1
ATOM 633 C CA . ARG A 1 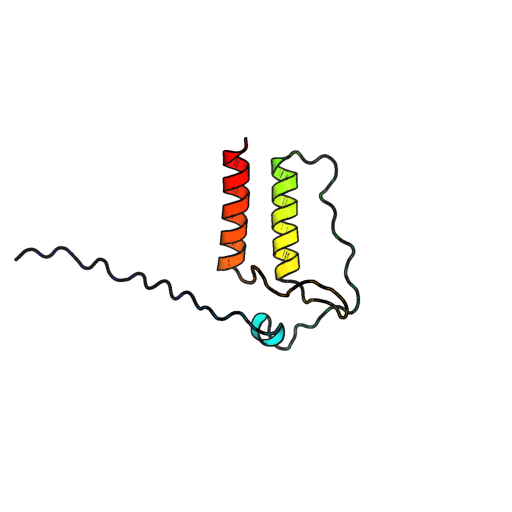86 ? 9.033 1.074 4.109 1.00 98.12 86 ARG A CA 1
ATOM 634 C C . ARG A 1 86 ? 8.552 0.236 2.924 1.00 98.12 86 ARG A C 1
ATOM 636 O O . ARG A 1 86 ? 9.372 -0.130 2.087 1.00 98.12 86 ARG A O 1
ATOM 643 N N . ALA A 1 87 ? 7.255 -0.062 2.845 1.00 98.06 87 ALA A N 1
ATOM 644 C CA . ALA A 1 87 ? 6.679 -0.796 1.722 1.00 98.06 87 ALA A CA 1
ATOM 645 C C . ALA A 1 87 ? 6.887 -0.046 0.396 1.00 98.06 87 ALA A C 1
ATOM 647 O O . ALA A 1 87 ? 7.330 -0.650 -0.579 1.00 98.06 87 ALA A O 1
ATOM 648 N N . MET A 1 88 ? 6.675 1.277 0.378 1.00 98.25 88 MET A N 1
ATOM 649 C CA . MET A 1 88 ? 6.949 2.111 -0.798 1.00 98.25 88 MET A CA 1
ATOM 650 C C . MET A 1 88 ? 8.417 2.059 -1.205 1.00 98.25 88 MET A C 1
ATOM 652 O O . MET A 1 88 ? 8.706 1.866 -2.384 1.00 98.25 88 MET A O 1
ATOM 656 N N . ALA A 1 89 ? 9.340 2.173 -0.250 1.00 98.50 89 ALA A N 1
ATOM 657 C CA . ALA A 1 89 ? 10.768 2.098 -0.535 1.00 98.50 89 ALA A CA 1
ATOM 658 C C . ALA A 1 89 ? 11.160 0.751 -1.162 1.00 98.50 89 ALA A C 1
ATOM 660 O O . ALA A 1 89 ? 11.885 0.736 -2.151 1.00 98.50 89 ALA A O 1
ATOM 661 N N . ILE A 1 90 ? 10.647 -0.370 -0.639 1.00 98.38 90 ILE A N 1
ATOM 662 C CA . ILE A 1 90 ? 10.918 -1.708 -1.191 1.00 98.38 90 ILE A CA 1
ATOM 663 C C . ILE A 1 90 ? 10.471 -1.794 -2.655 1.00 98.38 90 ILE A C 1
ATOM 665 O O . ILE A 1 90 ? 11.250 -2.231 -3.498 1.00 98.38 90 ILE A O 1
ATOM 669 N N . VAL A 1 91 ? 9.249 -1.348 -2.966 1.00 97.94 91 VAL A N 1
ATOM 670 C CA . VAL A 1 91 ? 8.719 -1.389 -4.338 1.00 97.94 91 VAL A CA 1
ATOM 671 C C . VAL A 1 91 ? 9.553 -0.520 -5.280 1.00 97.94 91 VAL A C 1
ATOM 673 O O . VAL A 1 91 ? 9.949 -0.985 -6.344 1.00 97.94 91 VAL A O 1
ATOM 676 N N . HIS A 1 92 ? 9.868 0.714 -4.887 1.00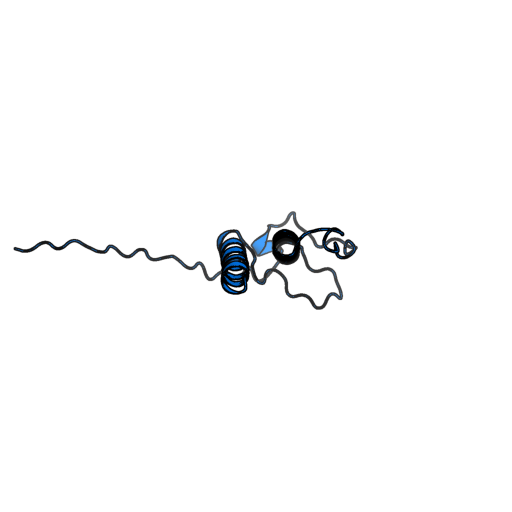 98.19 92 HIS A N 1
ATOM 677 C CA . HIS A 1 92 ? 10.603 1.640 -5.752 1.00 98.19 92 HIS A CA 1
ATOM 678 C C . HIS A 1 92 ? 12.064 1.223 -5.961 1.00 98.19 92 HIS A C 1
ATOM 680 O O . HIS A 1 92 ? 12.589 1.395 -7.057 1.00 98.19 92 HIS A O 1
ATOM 686 N N . ILE A 1 93 ? 12.711 0.633 -4.951 1.00 98.25 93 ILE A N 1
ATOM 687 C CA . ILE A 1 93 ? 14.049 0.048 -5.109 1.00 98.25 93 ILE A CA 1
ATOM 688 C C . ILE A 1 93 ? 13.992 -1.148 -6.066 1.00 98.25 93 ILE A C 1
ATOM 690 O O . ILE A 1 93 ? 14.829 -1.241 -6.954 1.00 98.25 93 ILE A O 1
ATOM 694 N N . ALA A 1 94 ? 12.990 -2.024 -5.938 1.00 98.31 94 ALA A N 1
ATOM 695 C CA . ALA A 1 94 ? 12.828 -3.159 -6.846 1.00 98.31 94 ALA A CA 1
ATOM 696 C C . ALA A 1 94 ? 12.562 -2.716 -8.294 1.00 98.31 94 ALA A C 1
ATOM 698 O O . ALA A 1 94 ? 13.108 -3.295 -9.225 1.00 98.31 94 ALA A O 1
ATOM 699 N N . MET A 1 95 ? 11.756 -1.668 -8.494 1.00 96.81 95 MET A N 1
ATOM 700 C CA . MET A 1 95 ? 11.552 -1.065 -9.815 1.00 96.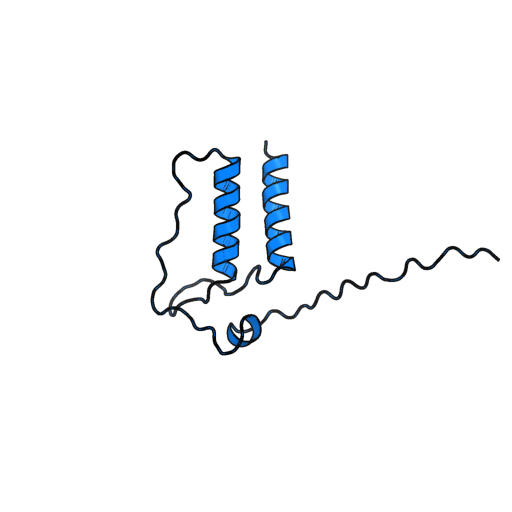81 95 MET A CA 1
ATOM 701 C C . MET A 1 95 ? 12.848 -0.504 -10.400 1.00 96.81 95 MET A C 1
ATOM 703 O O . MET A 1 95 ? 13.084 -0.665 -11.592 1.00 96.81 95 MET A O 1
ATOM 707 N N . PHE A 1 96 ? 13.654 0.170 -9.575 1.00 97.12 96 PHE A N 1
ATOM 708 C CA . PHE A 1 96 ? 14.943 0.714 -9.992 1.00 97.12 96 PHE A CA 1
ATOM 709 C C . PHE A 1 96 ? 15.928 -0.393 -10.389 1.00 97.12 96 PHE A C 1
ATOM 711 O O . PHE A 1 96 ? 16.602 -0.254 -11.398 1.00 97.12 96 PHE A O 1
ATOM 718 N N . ASP A 1 97 ? 15.988 -1.483 -9.621 1.00 97.88 97 ASP A N 1
ATOM 719 C CA . ASP A 1 97 ? 16.885 -2.620 -9.873 1.00 97.88 97 ASP A CA 1
ATOM 720 C C . ASP A 1 97 ? 16.484 -3.443 -11.112 1.00 97.88 97 ASP A C 1
ATOM 722 O O . ASP A 1 97 ? 17.329 -4.019 -11.787 1.00 97.88 97 ASP A O 1
ATOM 726 N N . ALA A 1 98 ? 15.186 -3.500 -11.424 1.00 94.88 98 ALA A N 1
ATOM 727 C CA . ALA A 1 98 ? 14.660 -4.263 -12.557 1.00 94.88 98 ALA A CA 1
ATOM 728 C C . ALA A 1 98 ? 14.752 -3.543 -13.917 1.00 94.88 98 ALA A C 1
ATOM 730 O O . ALA A 1 98 ? 14.447 -4.167 -14.939 1.00 94.88 98 ALA A O 1
ATOM 731 N N . ALA A 1 99 ? 15.076 -2.248 -13.927 1.00 74.19 99 ALA A N 1
ATOM 732 C CA . ALA A 1 99 ? 15.165 -1.416 -15.129 1.00 74.19 99 ALA A CA 1
ATOM 733 C C . ALA A 1 99 ? 16.515 -1.582 -15.843 1.00 74.19 99 ALA A C 1
ATOM 735 O O . ALA A 1 99 ? 16.496 -1.611 -17.096 1.00 74.19 99 ALA A O 1
#

pLDDT: mean 81.15, std 17.44, range [38.06, 98.5]

Sequence (99 aa):
MKLATLLTLSLSLVINGKAQTLRDALGPRFHAAPNVAPLVVPHAGLDSIHRWNQIAIDASGLDHTPVAPGELRTFGEQLGPGRSSRAMAIVHIAMFDAA

Radius of gyration: 18.85 Å; chains: 1; bounding box: 64×20×50 Å

Secondary structure (DSSP, 8-state):
-------------------SSHHHHH-TT----SSPPPP-PPPTT--HHHHHHHHHHHHHHHHTSPPPTT--PPTTTT-SHHHHHHHHHHHHHHHHHT-

Foldseek 3Di:
DDDPDDPPDPVPVPVVPPVQDPCSQPHDVDDADQDDDPQDQQDPPDDPLSNLLVVLVSVQVQLNHDDHPPDPDDHNPQDDDVSSVVSSVVSNVVVVVVD